Protein AF-A0A127SRS1-F1 (afdb_monomer_lite)

pLDDT: mean 76.78, std 9.13, range [45.75, 92.5]

Foldseek 3Di:
DQLVLLVLLLVLLQQVLVPPDPVSVVVSVVSNVSSVVNVVVVLVVVVVVDDPVCNVVVVVVVVVVVVVCVVVVVVVLVVQCVVCVVPGNSRSSVVVSVVSVVVSVVVVVVVVVVVVVVVVD

Structure (mmCIF, N/CA/C/O backbone):
data_AF-A0A127SRS1-F1
#
_entry.id   AF-A0A127SRS1-F1
#
loop_
_atom_site.group_PDB
_atom_site.id
_atom_site.type_symbol
_atom_site.label_atom_id
_atom_site.label_alt_id
_atom_site.label_comp_id
_atom_site.label_asym_id
_atom_site.label_entity_id
_atom_site.label_seq_id
_atom_site.pdbx_PDB_ins_code
_atom_site.Cartn_x
_atom_site.Cartn_y
_atom_site.Cartn_z
_atom_site.occupancy
_atom_site.B_iso_or_equiv
_atom_site.auth_seq_id
_atom_site.auth_comp_id
_atom_site.auth_asym_id
_atom_site.auth_atom_id
_atom_site.pdbx_PDB_model_num
ATOM 1 N N . ALA A 1 1 ? -17.964 -5.210 0.674 1.00 66.25 1 ALA A N 1
ATOM 2 C CA . ALA A 1 1 ? -17.357 -3.919 0.286 1.00 66.25 1 ALA A CA 1
ATOM 3 C C . ALA A 1 1 ? -15.839 -3.938 0.463 1.00 66.25 1 ALA A C 1
ATOM 5 O O . ALA A 1 1 ? -15.150 -3.902 -0.542 1.00 66.25 1 ALA A O 1
ATOM 6 N N . LEU A 1 2 ? -15.315 -4.102 1.686 1.00 74.25 2 LEU A N 1
ATOM 7 C CA . LEU A 1 2 ? -13.868 -4.054 1.953 1.00 74.25 2 LEU A CA 1
ATOM 8 C C . LEU A 1 2 ? -13.019 -5.006 1.083 1.00 74.25 2 LEU A C 1
ATOM 10 O O . LEU A 1 2 ? -12.072 -4.566 0.445 1.00 74.25 2 LEU A O 1
ATOM 14 N N . MET A 1 3 ? -13.390 -6.291 0.997 1.00 75.62 3 MET A N 1
ATOM 15 C CA . MET A 1 3 ? -12.662 -7.260 0.160 1.00 75.62 3 MET A CA 1
ATOM 16 C C . MET A 1 3 ? -12.681 -6.899 -1.333 1.00 75.62 3 MET A C 1
ATOM 18 O O . MET A 1 3 ? -11.691 -7.116 -2.017 1.00 75.62 3 MET A O 1
ATOM 22 N N . LEU A 1 4 ? -13.789 -6.335 -1.832 1.00 78.19 4 LEU A N 1
ATOM 23 C CA . LEU A 1 4 ? -13.899 -5.907 -3.231 1.00 78.19 4 LEU A CA 1
ATOM 24 C C . LEU A 1 4 ? -12.973 -4.719 -3.514 1.00 78.19 4 LEU A C 1
ATOM 26 O O . LEU A 1 4 ? -12.303 -4.726 -4.538 1.00 78.19 4 LEU A O 1
ATOM 30 N N . GLY A 1 5 ? -12.881 -3.760 -2.584 1.00 77.50 5 GLY A N 1
ATOM 31 C CA . GLY A 1 5 ? -11.933 -2.644 -2.674 1.00 77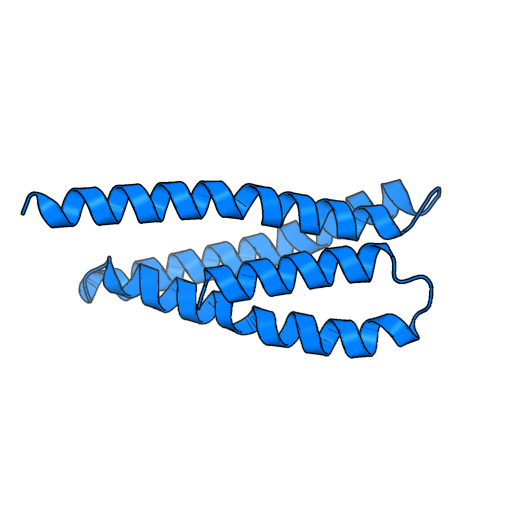.50 5 GLY A CA 1
ATOM 32 C C . GLY A 1 5 ? -10.482 -3.126 -2.709 1.00 77.50 5 GLY A C 1
ATOM 33 O O . GLY A 1 5 ? -9.748 -2.775 -3.621 1.00 77.50 5 GLY A O 1
ATOM 34 N N . MET A 1 6 ? -10.100 -4.042 -1.812 1.00 77.75 6 MET A N 1
ATOM 35 C CA . MET A 1 6 ? -8.739 -4.601 -1.795 1.00 77.75 6 MET A CA 1
ATOM 36 C C . MET A 1 6 ? -8.383 -5.388 -3.064 1.00 77.75 6 MET A C 1
ATOM 38 O O . MET A 1 6 ? -7.239 -5.347 -3.512 1.00 77.75 6 MET A O 1
ATOM 42 N N . ILE A 1 7 ? -9.341 -6.117 -3.647 1.00 80.94 7 ILE A N 1
ATOM 43 C CA . ILE A 1 7 ? -9.137 -6.824 -4.920 1.00 80.94 7 ILE A CA 1
ATOM 44 C C . ILE A 1 7 ? -9.002 -5.819 -6.073 1.00 80.94 7 ILE A C 1
ATOM 46 O O . ILE A 1 7 ? -8.148 -6.005 -6.941 1.00 80.94 7 ILE A O 1
ATOM 50 N N . ALA A 1 8 ? -9.803 -4.749 -6.073 1.00 80.81 8 ALA A N 1
ATOM 51 C CA . ALA A 1 8 ? -9.711 -3.679 -7.062 1.00 80.81 8 ALA A CA 1
ATOM 52 C C . ALA A 1 8 ? -8.353 -2.956 -6.995 1.00 80.81 8 ALA A C 1
ATOM 54 O O . ALA A 1 8 ? -7.689 -2.838 -8.024 1.00 80.81 8 ALA A O 1
ATOM 55 N N . ASP A 1 9 ? -7.891 -2.579 -5.797 1.00 80.81 9 ASP A N 1
ATOM 56 C CA . ASP A 1 9 ? -6.572 -1.967 -5.578 1.00 80.81 9 ASP A CA 1
ATOM 57 C C . ASP A 1 9 ? -5.432 -2.898 -6.002 1.00 80.81 9 ASP A C 1
ATOM 59 O O . ASP A 1 9 ? -4.538 -2.495 -6.748 1.00 80.81 9 ASP A O 1
ATOM 63 N N . GLY A 1 10 ? -5.489 -4.174 -5.602 1.00 80.00 10 GLY A N 1
ATOM 64 C CA . GLY A 1 10 ? -4.505 -5.177 -6.012 1.00 80.00 10 GLY A CA 1
ATOM 65 C C . GLY A 1 10 ? -4.427 -5.328 -7.534 1.00 80.00 10 GLY A C 1
ATOM 66 O O . GLY A 1 10 ? -3.335 -5.367 -8.100 1.00 80.00 10 GLY A O 1
ATOM 67 N N . THR A 1 11 ? -5.577 -5.335 -8.210 1.00 80.69 11 THR A N 1
ATOM 68 C CA . THR A 1 11 ? -5.644 -5.383 -9.679 1.00 80.69 11 THR A CA 1
ATOM 69 C C . THR A 1 11 ? -5.070 -4.109 -10.305 1.00 80.69 11 THR A C 1
ATOM 71 O O . THR A 1 11 ? -4.332 -4.189 -11.286 1.00 80.69 11 THR A O 1
ATOM 74 N N . GLY A 1 12 ? -5.341 -2.939 -9.719 1.00 79.56 12 GLY A N 1
ATOM 75 C CA . GLY A 1 12 ? -4.778 -1.658 -10.147 1.00 79.56 12 GLY A CA 1
ATOM 76 C C . GLY A 1 12 ? -3.254 -1.614 -10.051 1.00 79.56 12 GLY A C 1
ATOM 77 O O . GLY A 1 12 ? -2.599 -1.195 -11.004 1.00 79.56 12 GLY A O 1
ATOM 78 N N . TYR A 1 13 ? -2.671 -2.122 -8.962 1.00 78.94 13 TYR A N 1
ATOM 79 C CA . TYR A 1 13 ? -1.216 -2.224 -8.823 1.00 78.94 13 TYR A CA 1
ATOM 80 C C . TYR A 1 13 ? -0.589 -3.190 -9.831 1.00 78.94 13 TYR A C 1
ATOM 82 O O . TYR A 1 13 ? 0.458 -2.883 -10.398 1.00 78.94 13 TYR A O 1
ATOM 90 N N . ILE A 1 14 ? -1.239 -4.321 -10.117 1.00 79.31 14 ILE A N 1
ATOM 91 C CA . ILE A 1 14 ? -0.779 -5.246 -11.162 1.00 79.31 14 ILE A CA 1
ATOM 92 C C . ILE A 1 14 ? -0.804 -4.554 -12.530 1.00 79.31 14 ILE A C 1
ATOM 94 O O . ILE A 1 14 ? 0.181 -4.615 -13.260 1.00 79.31 14 ILE A O 1
ATOM 98 N N . LEU A 1 15 ? -1.881 -3.840 -12.869 1.00 78.94 15 LEU A N 1
ATOM 99 C CA . LEU A 1 15 ? -1.971 -3.081 -14.123 1.00 78.94 15 LEU A CA 1
ATOM 100 C C . LEU A 1 15 ? -0.890 -1.993 -14.219 1.00 78.94 15 LEU A C 1
ATOM 102 O O . LEU A 1 15 ? -0.302 -1.811 -15.284 1.00 78.94 15 LEU A O 1
ATOM 106 N N . LEU A 1 16 ? -0.589 -1.314 -13.109 1.00 76.50 16 LEU A N 1
ATOM 107 C CA . LEU A 1 16 ? 0.488 -0.325 -13.017 1.00 76.50 16 LEU A CA 1
ATOM 108 C C . LEU A 1 16 ? 1.878 -0.946 -13.205 1.00 76.50 16 LEU A C 1
ATOM 110 O O . LEU A 1 16 ? 2.729 -0.325 -13.836 1.00 76.50 16 LEU A O 1
ATOM 114 N N . ALA A 1 17 ? 2.102 -2.181 -12.751 1.00 76.62 17 ALA A N 1
ATOM 115 C CA . ALA A 1 17 ? 3.367 -2.884 -12.969 1.00 76.62 17 ALA A CA 1
ATOM 116 C C . ALA A 1 17 ? 3.675 -3.113 -14.458 1.00 76.62 17 ALA A C 1
ATOM 118 O O . ALA A 1 17 ? 4.836 -3.067 -14.867 1.00 76.62 17 ALA A O 1
ATOM 119 N N . PHE A 1 18 ? 2.639 -3.322 -15.275 1.00 74.81 18 PHE A N 1
ATOM 120 C CA . PHE A 1 18 ? 2.756 -3.495 -16.726 1.00 74.81 18 PHE A CA 1
ATOM 121 C C . PHE A 1 18 ? 2.543 -2.194 -17.515 1.00 74.81 18 PHE A C 1
ATOM 123 O O . PHE A 1 18 ? 2.618 -2.205 -18.748 1.00 74.81 18 PHE A O 1
ATOM 130 N N . ALA A 1 19 ? 2.298 -1.068 -16.837 1.00 74.38 19 ALA A N 1
ATOM 131 C CA . ALA A 1 19 ? 2.097 0.219 -17.484 1.00 74.38 19 ALA A CA 1
ATOM 132 C C . ALA A 1 19 ? 3.423 0.719 -18.077 1.00 74.38 19 ALA A C 1
ATOM 134 O O . ALA A 1 19 ? 4.283 1.267 -17.393 1.00 74.38 19 ALA A O 1
ATOM 135 N N . THR A 1 20 ? 3.591 0.530 -19.384 1.00 66.38 20 THR A N 1
ATOM 136 C CA . THR A 1 20 ? 4.807 0.926 -20.117 1.00 66.38 20 THR A CA 1
ATOM 137 C C . THR A 1 20 ? 4.750 2.363 -20.633 1.00 66.38 20 THR A C 1
ATOM 139 O O . THR A 1 20 ? 5.775 2.927 -21.009 1.00 66.38 20 THR A O 1
ATOM 142 N N . ARG A 1 21 ? 3.559 2.973 -20.669 1.00 72.12 21 ARG A N 1
ATOM 143 C CA . ARG A 1 21 ? 3.331 4.330 -21.183 1.00 72.12 21 ARG A CA 1
ATOM 144 C C . ARG A 1 21 ? 2.605 5.181 -20.145 1.00 72.12 21 ARG A C 1
ATOM 146 O O . ARG A 1 21 ? 1.619 4.730 -19.571 1.00 72.12 21 ARG A O 1
ATOM 153 N N . GLY A 1 22 ? 3.021 6.439 -19.975 1.00 72.44 22 GLY A N 1
ATOM 154 C CA . GLY A 1 22 ? 2.452 7.352 -18.970 1.00 72.44 22 GLY A CA 1
ATOM 155 C C . GLY A 1 22 ? 0.939 7.579 -19.090 1.00 72.44 22 GLY A C 1
ATOM 156 O O . GLY A 1 22 ? 0.266 7.763 -18.082 1.00 72.44 22 GLY A O 1
ATOM 157 N N . TRP A 1 23 ? 0.371 7.473 -20.298 1.00 78.56 23 TRP A N 1
ATOM 158 C CA . TRP A 1 23 ? -1.078 7.604 -20.493 1.00 78.56 23 TRP A CA 1
ATOM 159 C C . TRP A 1 23 ? -1.884 6.467 -19.840 1.00 78.56 23 TRP A C 1
ATOM 161 O O . TRP A 1 23 ? -3.048 6.666 -19.506 1.00 78.56 23 TRP A O 1
ATOM 171 N N . MET A 1 24 ? -1.277 5.292 -19.622 1.00 78.81 24 MET A N 1
ATOM 172 C CA . MET A 1 24 ? -1.940 4.144 -18.993 1.00 78.81 24 MET A CA 1
ATOM 173 C C . MET A 1 24 ? -2.239 4.398 -17.511 1.00 78.81 24 MET A C 1
ATOM 175 O O . MET A 1 24 ? -3.147 3.782 -16.965 1.00 78.81 24 MET A O 1
ATOM 179 N N . ALA A 1 25 ? -1.544 5.340 -16.864 1.00 77.44 25 ALA A N 1
ATOM 180 C CA . ALA A 1 25 ? -1.800 5.693 -15.471 1.00 77.44 25 ALA A CA 1
ATOM 181 C C . ALA A 1 25 ? -3.183 6.339 -15.265 1.00 77.44 25 ALA A C 1
ATOM 183 O O . ALA A 1 25 ? -3.801 6.127 -14.226 1.00 77.44 25 ALA A O 1
ATOM 184 N N . PHE A 1 26 ? -3.704 7.081 -16.251 1.00 80.62 26 PHE A N 1
ATOM 185 C CA . PHE A 1 26 ? -5.003 7.757 -16.142 1.00 80.62 26 PHE A CA 1
ATOM 186 C C . PHE A 1 26 ? -6.183 6.792 -15.924 1.00 80.62 26 PHE A C 1
ATOM 188 O O . PHE A 1 26 ? -6.891 6.959 -14.929 1.00 80.62 26 PHE A O 1
ATOM 195 N N . PRO A 1 27 ? -6.409 5.762 -16.768 1.00 81.56 27 PRO A N 1
ATOM 196 C CA . PRO A 1 27 ? -7.482 4.798 -16.524 1.00 81.56 27 PRO A CA 1
ATOM 197 C C . PRO A 1 27 ? -7.240 3.958 -15.262 1.00 81.56 27 PRO A C 1
ATOM 199 O O . PRO A 1 27 ? -8.196 3.592 -14.580 1.00 81.56 27 PRO A O 1
ATOM 202 N N . ILE A 1 28 ? -5.980 3.692 -14.899 1.00 80.12 28 ILE A N 1
ATOM 203 C CA . ILE A 1 28 ? -5.661 2.936 -13.681 1.00 80.12 28 ILE A CA 1
ATOM 204 C C . ILE A 1 28 ? -5.985 3.750 -12.424 1.00 80.12 28 ILE A C 1
ATOM 206 O O . ILE A 1 28 ? -6.490 3.183 -11.462 1.00 80.12 28 ILE A O 1
ATOM 210 N N . MET A 1 29 ? -5.787 5.072 -12.428 1.00 79.38 29 MET A N 1
ATOM 211 C CA . MET A 1 29 ? -6.196 5.929 -11.309 1.00 79.38 29 MET A CA 1
ATOM 212 C C . MET A 1 29 ? -7.710 5.910 -11.077 1.00 79.38 29 MET A C 1
ATOM 214 O O . MET A 1 29 ? -8.136 5.932 -9.927 1.00 79.38 29 MET A O 1
ATOM 218 N N . VAL A 1 30 ? -8.527 5.802 -12.131 1.00 81.25 30 VAL A N 1
ATOM 219 C CA . VAL A 1 30 ? -9.986 5.630 -11.989 1.00 81.25 30 VAL A CA 1
ATOM 220 C C . VAL A 1 30 ? -10.313 4.298 -11.307 1.00 81.25 30 VAL A C 1
ATOM 222 O O . VAL A 1 30 ? -11.171 4.244 -10.425 1.00 81.25 30 VAL A O 1
ATOM 225 N N . LEU A 1 31 ? -9.596 3.230 -11.665 1.00 78.44 31 LEU A N 1
ATOM 226 C CA . LEU A 1 31 ? -9.745 1.928 -11.017 1.00 78.44 31 LEU A CA 1
ATOM 227 C C . LEU A 1 31 ? -9.290 1.971 -9.548 1.00 78.44 31 LEU A C 1
ATOM 229 O O . LEU A 1 31 ? -10.013 1.496 -8.676 1.00 78.44 31 LEU A O 1
ATOM 233 N N . LEU A 1 32 ? -8.149 2.595 -9.253 1.00 78.38 32 LEU A N 1
ATOM 234 C CA . LEU A 1 32 ? -7.633 2.763 -7.889 1.00 78.38 32 LEU A CA 1
ATOM 235 C C . LEU A 1 32 ? -8.577 3.621 -7.030 1.00 78.38 32 LEU A C 1
ATOM 237 O O . LEU A 1 32 ? -8.817 3.325 -5.865 1.00 78.38 32 LEU A O 1
ATOM 241 N N . ALA A 1 33 ? -9.198 4.648 -7.618 1.00 78.75 33 ALA A N 1
ATOM 242 C CA . ALA A 1 33 ? -10.198 5.464 -6.935 1.00 78.75 33 ALA A CA 1
ATOM 243 C C . ALA A 1 33 ? -11.416 4.635 -6.488 1.00 78.75 33 ALA A C 1
ATOM 245 O O . ALA A 1 33 ? -11.967 4.885 -5.416 1.00 78.75 33 ALA A O 1
ATOM 246 N N . SER A 1 34 ? -11.802 3.604 -7.253 1.00 74.69 34 SER A N 1
ATOM 247 C CA . SER A 1 34 ? -12.859 2.666 -6.845 1.00 74.69 34 SER A CA 1
ATOM 248 C C . SER A 1 34 ? -12.459 1.783 -5.649 1.00 74.69 34 SER A C 1
ATOM 250 O O . SER A 1 34 ? -13.321 1.377 -4.864 1.00 74.69 34 SER A O 1
ATOM 252 N N . GLY A 1 35 ? -11.155 1.555 -5.447 1.00 72.62 35 GLY A N 1
ATOM 253 C CA . GLY A 1 35 ? -10.587 0.910 -4.259 1.00 72.62 35 GLY A CA 1
ATOM 254 C C . GLY A 1 35 ? -10.669 1.767 -2.990 1.00 72.62 35 GLY A C 1
ATOM 255 O O . GLY A 1 35 ? -10.743 1.234 -1.880 1.00 72.62 35 GLY A O 1
ATOM 256 N N . GLY A 1 36 ? -10.833 3.089 -3.135 1.00 75.62 36 GLY A N 1
ATOM 257 C CA . GLY A 1 36 ? -10.951 4.058 -2.036 1.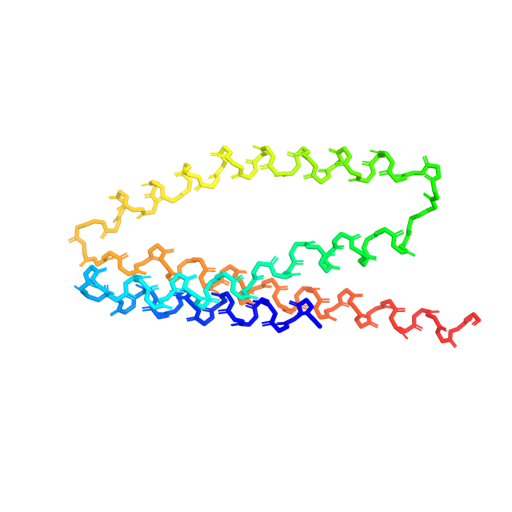00 75.62 36 GLY A CA 1
ATOM 258 C C . GLY A 1 36 ? -12.094 3.800 -1.042 1.00 75.62 36 GLY A C 1
ATOM 259 O O . GLY A 1 36 ? -12.084 4.332 0.067 1.00 75.62 36 GLY A O 1
ATOM 260 N N . ILE A 1 37 ? -13.047 2.925 -1.379 1.00 77.25 37 ILE A N 1
ATOM 261 C CA . ILE A 1 37 ? -14.109 2.452 -0.475 1.00 77.25 37 ILE A CA 1
ATOM 262 C C . ILE A 1 37 ? -13.536 1.581 0.666 1.00 77.25 37 ILE A C 1
ATOM 264 O O . ILE A 1 37 ? -14.180 1.404 1.704 1.00 77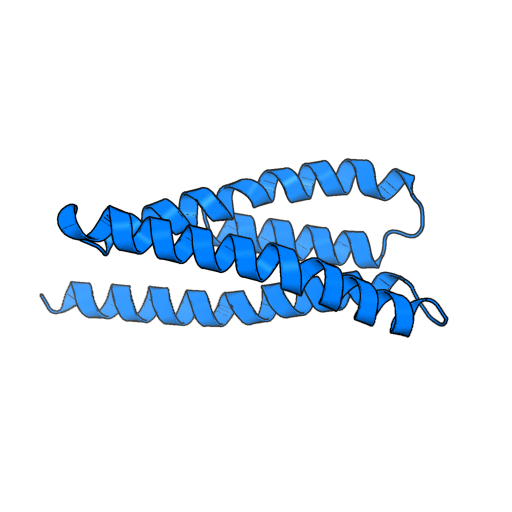.25 37 ILE A O 1
ATOM 268 N N . GLY A 1 38 ? -12.318 1.050 0.517 1.00 78.69 38 GLY A N 1
ATOM 269 C CA . GLY A 1 38 ? -11.668 0.200 1.512 1.00 78.69 38 GLY A CA 1
ATOM 270 C C . GLY A 1 38 ? -11.500 0.879 2.871 1.00 78.69 38 GLY A C 1
ATOM 271 O O . GLY A 1 38 ? -11.859 0.298 3.895 1.00 78.69 38 GLY A O 1
ATOM 272 N N . MET A 1 39 ? -11.035 2.130 2.900 1.00 78.38 39 MET A N 1
ATOM 273 C CA . MET A 1 39 ? -10.791 2.841 4.157 1.00 78.38 39 MET A CA 1
ATOM 274 C C . MET A 1 39 ? -12.068 3.109 4.979 1.00 78.38 39 MET A C 1
ATOM 276 O O . MET A 1 39 ? -12.113 2.689 6.137 1.00 78.38 39 MET A O 1
ATOM 280 N N . PRO A 1 40 ? -13.139 3.726 4.437 1.00 80.56 40 PRO A N 1
ATOM 281 C CA . PRO A 1 40 ? -14.383 3.912 5.186 1.00 80.56 40 PRO A CA 1
ATOM 282 C C . PRO A 1 40 ? -15.048 2.578 5.560 1.00 80.56 40 PRO A C 1
ATOM 284 O O . PRO A 1 40 ? -15.644 2.472 6.631 1.00 80.56 40 PRO A O 1
ATOM 287 N N . ALA A 1 41 ? -14.901 1.526 4.743 1.00 81.81 41 ALA A N 1
ATOM 288 C CA . ALA A 1 41 ? -15.392 0.193 5.093 1.00 81.81 41 ALA A CA 1
ATOM 289 C C . ALA A 1 41 ? -14.633 -0.419 6.287 1.00 81.81 41 ALA A C 1
ATOM 291 O O . ALA A 1 41 ? -15.262 -1.018 7.161 1.00 81.81 41 ALA A O 1
ATOM 292 N N . LEU A 1 42 ? -13.307 -0.248 6.356 1.00 78.69 42 LEU A N 1
ATOM 293 C CA . LEU A 1 42 ? -12.490 -0.640 7.510 1.00 78.69 42 LEU A CA 1
ATOM 294 C C . LEU A 1 42 ? -12.882 0.137 8.766 1.00 78.69 42 LEU A C 1
ATOM 296 O O . LEU A 1 42 ? -13.084 -0.470 9.817 1.00 78.69 42 LEU A O 1
ATOM 300 N N . GLN A 1 43 ? -13.041 1.457 8.648 1.00 82.75 43 GLN A N 1
ATOM 301 C CA . GLN A 1 43 ? -13.471 2.304 9.762 1.00 82.75 43 GLN A CA 1
ATOM 302 C C . GLN A 1 43 ? -14.840 1.873 10.295 1.00 82.75 43 GLN A C 1
ATOM 304 O O . GLN A 1 43 ? -14.988 1.686 11.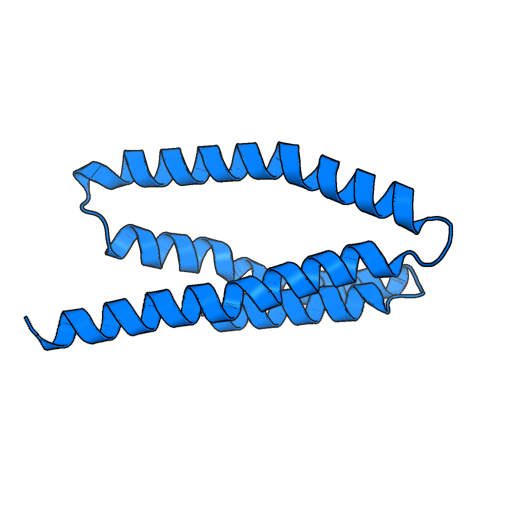499 1.00 82.75 43 GLN A O 1
ATOM 309 N N . ALA A 1 44 ? -15.812 1.608 9.415 1.00 82.88 44 ALA A N 1
ATOM 310 C CA . ALA A 1 44 ? -17.134 1.122 9.810 1.00 82.88 44 ALA A CA 1
ATOM 311 C C . ALA A 1 44 ? -17.080 -0.256 10.496 1.00 82.88 44 ALA A C 1
ATOM 313 O O . ALA A 1 44 ? -17.807 -0.509 11.456 1.00 82.88 44 ALA A O 1
ATOM 314 N N . MET A 1 45 ? -16.213 -1.160 10.027 1.00 81.19 45 MET A N 1
ATOM 315 C CA . MET A 1 45 ? -16.038 -2.482 10.636 1.00 81.19 45 MET A CA 1
ATOM 316 C C . MET A 1 45 ? -15.393 -2.425 12.022 1.00 81.19 45 MET A C 1
ATOM 318 O O . MET A 1 45 ? -15.793 -3.184 12.904 1.00 81.19 45 MET A O 1
ATOM 322 N N . LEU A 1 46 ? -14.389 -1.567 12.203 1.00 79.19 46 LEU A N 1
ATOM 323 C CA . LEU A 1 46 ? -13.693 -1.385 13.475 1.00 79.19 46 LEU A CA 1
ATOM 324 C C . LEU A 1 46 ? -14.561 -0.625 14.482 1.00 79.19 46 LEU A C 1
ATOM 326 O O . LEU A 1 46 ? -14.644 -1.025 15.637 1.00 79.19 46 LEU A O 1
ATOM 330 N N . SER A 1 47 ? -15.283 0.402 14.030 1.00 82.38 47 SER A N 1
ATOM 331 C CA . SER A 1 47 ? -16.223 1.155 14.864 1.00 82.38 47 SER A CA 1
ATOM 332 C C . SER A 1 47 ? -17.377 0.296 15.387 1.00 82.38 47 SER A C 1
ATOM 334 O O . SER A 1 47 ? -17.895 0.591 16.452 1.00 82.38 47 SER A O 1
ATOM 336 N N . ARG A 1 48 ? -17.779 -0.769 14.679 1.00 79.81 48 ARG A N 1
ATOM 337 C CA . ARG A 1 48 ? -18.787 -1.735 15.162 1.00 79.81 48 ARG A CA 1
ATOM 338 C C . ARG A 1 48 ? -18.281 -2.682 16.253 1.00 79.81 48 ARG A C 1
ATOM 340 O O . ARG A 1 48 ? -19.091 -3.364 16.867 1.00 79.81 48 ARG A O 1
ATOM 347 N N . GLN A 1 49 ? -16.967 -2.786 16.440 1.00 78.19 49 GLN A N 1
ATOM 348 C CA . GLN A 1 49 ? -16.344 -3.685 17.420 1.00 78.19 49 GLN A CA 1
ATOM 349 C C . GLN A 1 49 ? -15.960 -2.966 18.717 1.00 78.19 49 GLN A C 1
ATOM 351 O O . GLN A 1 49 ? -15.402 -3.592 19.614 1.00 78.19 49 GLN A O 1
ATOM 356 N N . VAL A 1 50 ? -16.195 -1.655 18.795 1.00 79.56 50 VAL A N 1
ATOM 357 C CA . VAL A 1 50 ? -15.704 -0.800 19.871 1.00 79.56 50 VAL A CA 1
ATOM 358 C C . VAL A 1 50 ? -16.833 0.104 20.350 1.00 79.56 50 VAL A C 1
ATOM 360 O O . VAL A 1 50 ? -17.492 0.752 19.540 1.00 79.56 50 VAL A O 1
ATOM 363 N N . ASP A 1 51 ? -17.038 0.142 21.665 1.00 81.38 51 ASP A N 1
ATOM 364 C CA . ASP A 1 51 ? -18.066 0.961 22.312 1.00 81.38 51 ASP A CA 1
ATOM 365 C C . ASP A 1 51 ? -17.833 2.465 22.085 1.00 81.38 51 ASP A C 1
ATOM 367 O O . ASP A 1 51 ? -16.703 2.905 21.842 1.00 81.38 51 ASP A O 1
ATOM 371 N N . GLU A 1 52 ? -18.895 3.269 22.194 1.00 76.69 52 GLU A N 1
ATOM 372 C CA . GLU A 1 52 ? -18.865 4.721 21.939 1.00 76.69 52 GLU A CA 1
ATOM 373 C C . GLU A 1 52 ? -17.766 5.445 22.733 1.00 76.69 52 GLU A C 1
ATOM 375 O O . GLU A 1 52 ? -17.048 6.280 22.182 1.00 76.69 52 GLU A O 1
ATOM 380 N N . GLU A 1 53 ? -17.537 5.037 23.984 1.00 80.44 53 GLU A N 1
ATOM 381 C CA . GLU A 1 53 ? -16.507 5.601 24.868 1.00 80.44 53 GLU A CA 1
ATOM 382 C C . GLU A 1 53 ? -15.073 5.439 24.333 1.00 80.44 53 GLU A C 1
ATOM 384 O O . GLU A 1 53 ? -14.173 6.206 24.678 1.00 80.44 53 GLU A O 1
ATOM 389 N N . ARG A 1 54 ? -14.834 4.446 23.469 1.00 82.69 54 ARG A N 1
ATOM 390 C CA . ARG A 1 54 ? -13.509 4.113 22.926 1.00 82.69 54 ARG A CA 1
ATOM 391 C C . ARG A 1 54 ? -13.338 4.522 21.463 1.00 82.69 54 ARG A C 1
ATOM 393 O O . ARG A 1 54 ? -12.255 4.336 20.902 1.00 82.69 54 ARG A O 1
ATOM 400 N N . GLN A 1 55 ? -14.346 5.137 20.844 1.00 80.12 55 GLN A N 1
ATOM 401 C CA . GLN A 1 55 ? -14.250 5.600 19.455 1.00 80.12 55 GLN A CA 1
ATOM 402 C C . GLN A 1 55 ? -13.148 6.648 19.262 1.00 80.12 55 GLN A C 1
ATOM 404 O O . GLN A 1 55 ? -12.439 6.602 18.256 1.00 80.12 55 GLN A O 1
ATOM 409 N N . GLY A 1 56 ? -12.936 7.537 20.240 1.00 84.31 56 GLY A N 1
ATOM 410 C CA . GLY A 1 56 ? -11.842 8.514 20.205 1.00 84.31 56 GLY A CA 1
ATOM 411 C C . GLY A 1 56 ? -10.454 7.859 20.202 1.00 84.31 56 GLY A C 1
ATOM 412 O O . GLY A 1 56 ? -9.578 8.270 19.443 1.00 84.31 56 GLY A O 1
ATOM 413 N N . GLN A 1 57 ? -10.265 6.781 20.974 1.00 88.00 57 GLN A N 1
ATOM 414 C CA . GLN A 1 57 ? -9.015 6.005 20.975 1.00 88.00 57 GLN A CA 1
ATOM 415 C C . GLN A 1 57 ? -8.808 5.263 19.650 1.00 88.00 57 GLN A C 1
ATOM 417 O O . GLN A 1 57 ? -7.691 5.213 19.128 1.00 88.00 57 GLN A O 1
ATOM 422 N N . LEU A 1 58 ? -9.885 4.716 19.078 1.00 85.94 58 LEU A N 1
ATOM 423 C CA . LEU A 1 58 ? -9.841 4.037 17.787 1.00 85.94 58 LEU A CA 1
ATOM 424 C C . LEU A 1 58 ? -9.468 5.003 16.655 1.00 85.94 58 LEU A C 1
ATOM 426 O O . LEU A 1 58 ? -8.548 4.721 15.888 1.00 85.94 58 LEU A O 1
ATOM 430 N N . GLN A 1 59 ? -10.127 6.161 16.576 1.00 86.56 59 GLN A N 1
ATOM 431 C CA . GLN A 1 59 ? -9.816 7.181 15.573 1.00 86.56 59 GLN A CA 1
ATOM 432 C C . GLN A 1 59 ? -8.418 7.773 15.772 1.00 86.56 59 GLN A C 1
ATOM 434 O O . GLN A 1 59 ? -7.695 7.942 14.792 1.00 86.56 59 GLN A O 1
ATOM 439 N N . GLY A 1 60 ? -7.990 8.000 17.019 1.00 89.75 60 GLY A N 1
ATOM 440 C CA . GLY A 1 60 ? -6.621 8.417 17.328 1.00 89.75 60 GLY A CA 1
ATOM 441 C C . GLY A 1 60 ? -5.576 7.402 16.854 1.00 89.75 60 GLY A C 1
ATOM 442 O O . GLY A 1 60 ? -4.575 7.782 16.251 1.00 89.75 60 GLY A O 1
ATOM 443 N N . SER A 1 61 ? -5.841 6.103 17.033 1.00 89.88 61 SER A N 1
ATOM 444 C CA . SER A 1 61 ? -4.964 5.025 16.549 1.00 89.88 61 SER A CA 1
ATOM 445 C C . SER A 1 61 ? -4.919 4.966 15.022 1.00 89.88 61 SER A C 1
ATOM 447 O O . SER A 1 61 ? -3.845 4.849 14.437 1.00 89.88 61 SER A O 1
ATOM 449 N N . LEU A 1 62 ? -6.071 5.090 14.354 1.00 87.06 62 LEU A N 1
ATOM 450 C CA . LEU A 1 62 ? -6.148 5.141 12.891 1.00 87.06 62 LEU A CA 1
ATOM 451 C C . LEU A 1 62 ? -5.427 6.368 12.319 1.00 87.06 62 LEU A C 1
ATOM 453 O O . LEU A 1 62 ? -4.724 6.252 11.314 1.00 87.06 62 LEU A O 1
ATOM 457 N N . ALA A 1 63 ? -5.557 7.525 12.967 1.00 88.94 63 ALA A N 1
ATOM 458 C CA . ALA A 1 63 ? -4.841 8.739 12.594 1.00 88.94 63 ALA A CA 1
ATOM 459 C C . ALA A 1 63 ? -3.325 8.564 12.771 1.00 88.94 63 ALA A C 1
ATOM 461 O O . ALA A 1 63 ? -2.566 8.861 11.851 1.00 88.94 63 ALA A O 1
ATOM 462 N N . ALA A 1 64 ? -2.879 7.999 13.898 1.00 92.50 64 ALA A N 1
ATOM 463 C CA . ALA A 1 64 ? -1.468 7.700 14.139 1.00 92.50 64 ALA A CA 1
ATOM 464 C C . ALA A 1 64 ? -0.896 6.716 13.103 1.00 92.50 64 ALA A C 1
ATOM 466 O O . ALA A 1 64 ? 0.188 6.946 12.568 1.00 92.50 64 ALA A O 1
ATOM 467 N N . LEU A 1 65 ? -1.641 5.659 12.760 1.00 89.19 65 LEU A N 1
ATOM 468 C CA . LEU A 1 65 ? -1.265 4.712 11.705 1.00 89.19 65 LEU A CA 1
ATOM 469 C C . LEU A 1 65 ? -1.184 5.384 10.332 1.00 89.19 65 LEU A C 1
ATOM 471 O O . LEU A 1 65 ? -0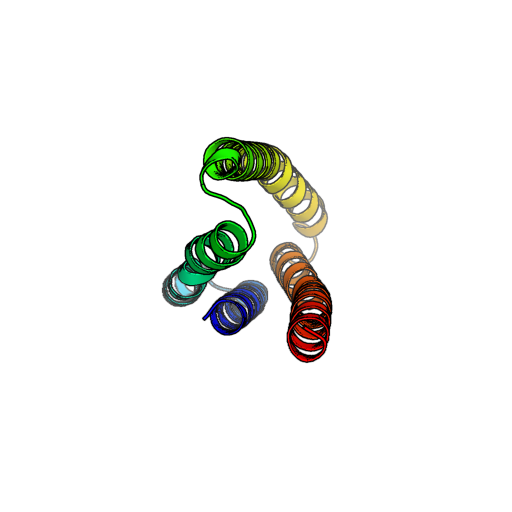.266 5.096 9.564 1.00 89.19 65 LEU A O 1
ATOM 475 N N . THR A 1 66 ? -2.111 6.292 10.029 1.00 88.62 66 THR A N 1
ATOM 476 C CA . THR A 1 66 ? -2.108 7.054 8.773 1.00 88.62 66 THR A CA 1
ATOM 477 C C . THR A 1 66 ? -0.869 7.942 8.689 1.00 88.62 66 THR A C 1
ATOM 479 O O . THR A 1 66 ? -0.168 7.912 7.680 1.00 88.62 66 THR A O 1
ATOM 482 N N . SER A 1 67 ? -0.543 8.660 9.766 1.00 92.00 67 SER A N 1
ATOM 483 C CA . SER A 1 67 ? 0.666 9.485 9.858 1.00 92.00 67 SER A CA 1
ATOM 484 C C . SER A 1 67 ? 1.949 8.660 9.772 1.00 92.00 67 SER A C 1
ATOM 486 O O . SER A 1 67 ? 2.900 9.055 9.110 1.00 92.00 67 SER A O 1
ATOM 488 N N . LEU A 1 68 ? 1.996 7.482 10.395 1.00 92.38 68 LEU A N 1
ATOM 489 C CA . LEU A 1 68 ? 3.151 6.596 10.260 1.00 92.38 68 LEU A CA 1
ATOM 490 C C . LEU A 1 68 ? 3.296 6.104 8.814 1.00 92.38 68 LEU A C 1
ATOM 492 O O . LEU A 1 68 ? 4.391 6.104 8.257 1.00 92.38 68 LEU A O 1
ATOM 496 N N . THR A 1 69 ? 2.182 5.728 8.188 1.00 88.75 69 THR A N 1
ATOM 497 C CA . THR A 1 69 ? 2.156 5.258 6.799 1.00 88.75 69 THR A CA 1
ATOM 498 C C . THR A 1 69 ? 2.552 6.366 5.822 1.00 88.75 69 THR A C 1
ATOM 500 O O . THR A 1 69 ? 3.235 6.080 4.843 1.00 88.75 69 THR A O 1
ATOM 503 N N . SER A 1 70 ? 2.200 7.628 6.084 1.00 88.75 70 SER A N 1
ATOM 504 C CA . SER A 1 70 ? 2.596 8.756 5.229 1.00 88.75 70 SER A CA 1
ATOM 505 C C . SER A 1 70 ? 4.092 9.078 5.303 1.00 88.75 70 SER A C 1
ATOM 507 O O . SER A 1 70 ? 4.627 9.650 4.358 1.00 88.75 70 SER A O 1
ATOM 509 N N . ILE A 1 71 ? 4.781 8.669 6.372 1.00 92.31 71 ILE A N 1
ATOM 510 C CA . ILE A 1 71 ? 6.242 8.769 6.494 1.00 92.31 71 ILE A CA 1
ATOM 511 C C . ILE A 1 71 ? 6.911 7.541 5.867 1.00 92.31 71 ILE A C 1
ATOM 513 O O . ILE A 1 71 ? 7.782 7.658 5.006 1.00 92.31 71 ILE A O 1
ATOM 517 N N . VAL A 1 72 ? 6.491 6.344 6.280 1.00 89.50 72 VAL A N 1
ATOM 518 C CA . VAL A 1 72 ? 7.117 5.076 5.876 1.00 89.50 72 VAL A CA 1
ATOM 519 C C . VAL A 1 72 ? 6.843 4.751 4.406 1.00 89.50 72 VAL A C 1
ATOM 521 O O . VAL A 1 72 ? 7.722 4.237 3.718 1.00 89.50 72 VAL A O 1
ATOM 524 N N . GLY A 1 73 ? 5.651 5.071 3.902 1.00 84.00 73 GLY A N 1
ATOM 525 C CA . GLY A 1 73 ? 5.216 4.768 2.538 1.00 84.00 73 GLY A CA 1
ATOM 526 C C . GLY A 1 73 ? 6.119 5.386 1.467 1.00 84.00 73 GLY A C 1
ATOM 527 O O . GLY A 1 73 ? 6.696 4.635 0.679 1.00 84.00 73 GLY A O 1
ATOM 528 N N . PRO A 1 74 ? 6.308 6.719 1.443 1.00 87.62 74 PRO A N 1
ATOM 529 C CA . PRO A 1 74 ? 7.213 7.369 0.499 1.00 87.62 74 PRO A CA 1
ATOM 530 C C . PRO A 1 74 ? 8.662 6.902 0.638 1.00 87.62 74 PRO A C 1
ATOM 532 O O . PRO A 1 74 ? 9.338 6.745 -0.376 1.00 87.62 74 PRO A O 1
ATOM 535 N N . LEU A 1 75 ? 9.138 6.633 1.859 1.00 86.69 75 LEU A N 1
ATOM 536 C CA . LEU A 1 75 ? 10.494 6.122 2.089 1.00 86.69 75 LEU A CA 1
ATOM 537 C C . LEU A 1 75 ? 10.690 4.734 1.470 1.00 86.69 75 LEU A C 1
ATOM 539 O O . LEU A 1 75 ? 11.649 4.527 0.729 1.00 86.69 75 LEU A O 1
ATOM 543 N N . LEU A 1 76 ? 9.764 3.802 1.718 1.00 82.56 76 LEU A N 1
ATOM 544 C CA . LEU A 1 76 ? 9.792 2.466 1.118 1.00 82.56 76 LEU A CA 1
ATOM 545 C C . LEU A 1 76 ? 9.657 2.531 -0.403 1.00 82.56 76 LEU A C 1
ATOM 547 O O . LEU A 1 76 ? 10.427 1.883 -1.108 1.00 82.56 76 LEU A O 1
ATOM 551 N N . PHE A 1 77 ? 8.719 3.333 -0.914 1.00 80.25 77 PHE A N 1
ATOM 552 C CA . PHE A 1 77 ? 8.535 3.508 -2.352 1.00 80.25 77 PHE A CA 1
ATOM 553 C C . PHE A 1 77 ? 9.807 4.049 -3.006 1.00 80.25 77 PHE A C 1
ATOM 555 O O . PHE A 1 77 ? 10.263 3.503 -4.006 1.00 80.25 77 PHE A O 1
ATOM 562 N N . THR A 1 78 ? 10.423 5.069 -2.407 1.00 81.62 78 THR A N 1
ATOM 563 C CA . THR A 1 78 ? 11.669 5.664 -2.903 1.00 81.62 78 THR A CA 1
ATOM 564 C C . THR A 1 78 ? 12.822 4.666 -2.854 1.00 81.62 78 THR A C 1
ATOM 566 O O . THR A 1 78 ? 13.571 4.573 -3.819 1.00 81.62 78 THR A O 1
ATOM 569 N N . ALA A 1 79 ? 12.952 3.880 -1.781 1.00 82.12 79 ALA A N 1
ATOM 570 C CA . ALA A 1 79 ? 13.986 2.854 -1.664 1.00 82.12 79 ALA A CA 1
ATOM 571 C C . ALA A 1 79 ? 13.836 1.759 -2.733 1.00 82.12 79 ALA A C 1
ATOM 573 O O . ALA A 1 79 ? 14.811 1.397 -3.393 1.00 82.12 79 ALA A O 1
ATOM 574 N N . ILE A 1 80 ? 12.612 1.269 -2.953 1.00 76.25 80 ILE A N 1
ATOM 575 C CA . ILE A 1 80 ? 12.325 0.266 -3.985 1.00 76.25 80 ILE A CA 1
ATOM 576 C C . ILE A 1 80 ? 12.539 0.859 -5.381 1.00 76.25 80 ILE A C 1
ATOM 578 O O . ILE A 1 80 ? 13.138 0.210 -6.237 1.00 76.25 80 ILE A O 1
ATOM 582 N N . TYR A 1 81 ? 12.096 2.094 -5.616 1.00 74.12 81 TYR A N 1
ATOM 583 C CA . TYR A 1 81 ? 12.292 2.794 -6.883 1.00 74.12 81 TYR A CA 1
ATOM 584 C C . TYR A 1 81 ? 13.781 2.991 -7.187 1.00 74.12 81 TYR A C 1
ATOM 586 O O . TYR A 1 81 ? 14.241 2.615 -8.261 1.00 74.12 81 TYR A O 1
ATOM 594 N N . ALA A 1 82 ? 14.565 3.481 -6.224 1.00 77.50 82 ALA A N 1
ATOM 595 C CA . ALA A 1 82 ? 16.010 3.650 -6.364 1.00 77.50 82 ALA A CA 1
ATOM 596 C C . ALA A 1 82 ? 16.730 2.320 -6.650 1.00 77.50 82 ALA A C 1
ATOM 598 O O . ALA A 1 82 ? 17.662 2.291 -7.449 1.00 77.50 82 ALA A O 1
ATOM 599 N N . ALA A 1 83 ? 16.276 1.216 -6.050 1.00 73.19 83 ALA A N 1
ATOM 600 C CA . ALA A 1 83 ? 16.822 -0.115 -6.308 1.00 73.19 83 ALA A CA 1
ATOM 601 C C . ALA A 1 83 ? 16.416 -0.694 -7.680 1.00 73.19 83 ALA A C 1
ATOM 603 O O . ALA A 1 83 ? 17.154 -1.500 -8.241 1.00 73.19 83 ALA A O 1
ATOM 604 N N . SER A 1 84 ? 15.257 -0.305 -8.225 1.00 67.88 84 SER A N 1
ATOM 605 C CA . SER A 1 84 ? 14.668 -0.896 -9.442 1.00 67.88 84 SER A CA 1
ATOM 606 C C . SER A 1 84 ? 14.795 -0.039 -10.706 1.00 67.88 84 SER A C 1
ATOM 608 O O . SER A 1 84 ? 14.569 -0.545 -11.810 1.00 67.88 84 SER A O 1
ATOM 610 N N . ILE A 1 85 ? 15.212 1.226 -10.577 1.00 67.00 85 ILE A N 1
ATOM 611 C CA . ILE A 1 85 ? 15.361 2.183 -11.687 1.00 67.00 85 ILE A CA 1
ATOM 612 C C . ILE A 1 85 ? 16.314 1.695 -12.790 1.00 67.00 85 ILE A C 1
ATOM 614 O O . ILE A 1 85 ? 16.169 2.083 -13.946 1.00 67.00 85 ILE A O 1
ATOM 618 N N . THR A 1 86 ? 17.269 0.824 -12.458 1.00 64.19 86 THR A N 1
ATOM 619 C CA . THR A 1 86 ? 18.296 0.323 -13.385 1.00 64.19 86 THR A CA 1
ATOM 620 C C . THR A 1 86 ? 17.874 -0.917 -14.178 1.00 64.19 86 THR A C 1
ATOM 622 O O . THR A 1 86 ? 18.549 -1.265 -15.142 1.00 64.19 86 THR A O 1
ATOM 625 N N . THR A 1 87 ? 16.778 -1.590 -13.806 1.00 63.53 87 THR A N 1
ATOM 626 C CA . THR A 1 87 ? 16.332 -2.851 -14.438 1.00 63.53 87 THR A CA 1
ATOM 627 C C . THR A 1 87 ? 14.916 -2.759 -14.994 1.00 63.53 87 THR A C 1
ATOM 629 O O . THR A 1 87 ? 14.720 -2.944 -16.192 1.00 63.53 87 THR A O 1
ATOM 632 N N . TRP A 1 88 ? 13.916 -2.484 -14.148 1.00 64.56 88 TRP A N 1
ATOM 633 C CA . TRP A 1 88 ? 12.512 -2.394 -14.560 1.00 64.56 88 TRP A CA 1
ATOM 634 C C . TRP A 1 88 ? 11.670 -1.665 -13.504 1.00 64.56 88 TRP A C 1
ATOM 636 O O . TRP A 1 88 ? 11.541 -2.117 -12.370 1.00 64.56 88 TRP A O 1
ATOM 646 N N . ASN A 1 89 ? 11.029 -0.562 -13.898 1.00 65.50 89 ASN A N 1
ATOM 647 C CA . ASN A 1 89 ? 10.208 0.294 -13.025 1.00 65.50 89 ASN A CA 1
ATOM 648 C C . ASN A 1 89 ? 8.952 -0.426 -12.455 1.00 65.50 89 ASN A C 1
ATOM 650 O O . ASN A 1 89 ? 8.352 0.010 -11.477 1.00 65.50 89 ASN A O 1
ATOM 654 N N . GLY A 1 90 ? 8.566 -1.579 -13.019 1.00 66.44 90 GLY A N 1
ATOM 655 C CA . GLY A 1 90 ? 7.405 -2.363 -12.573 1.00 66.44 90 GLY A CA 1
ATOM 656 C C . GLY A 1 90 ? 7.522 -2.961 -11.161 1.00 66.44 90 GLY A C 1
ATOM 657 O O . GLY A 1 90 ? 6.504 -3.273 -10.542 1.00 66.44 90 GLY A O 1
ATOM 658 N N . TRP A 1 91 ? 8.737 -3.095 -10.614 1.00 70.12 91 TRP A N 1
ATOM 659 C CA . TRP A 1 91 ? 8.976 -3.768 -9.329 1.00 70.12 91 TRP A CA 1
ATOM 660 C C . TRP A 1 91 ? 8.309 -3.091 -8.128 1.00 70.12 91 TRP A C 1
ATOM 662 O O . TRP A 1 91 ? 7.808 -3.789 -7.245 1.00 70.12 91 TRP A O 1
ATOM 672 N N . ALA A 1 92 ? 8.242 -1.756 -8.103 1.00 71.50 92 ALA A N 1
ATOM 673 C CA . ALA A 1 92 ? 7.572 -1.021 -7.028 1.00 71.50 92 ALA A CA 1
ATOM 674 C C . ALA A 1 92 ? 6.076 -1.367 -6.942 1.00 71.50 92 ALA A C 1
ATOM 676 O O . ALA A 1 92 ? 5.523 -1.557 -5.857 1.00 71.50 92 ALA A O 1
ATOM 677 N N . TRP A 1 93 ? 5.435 -1.530 -8.098 1.00 74.38 93 TRP A N 1
ATOM 678 C CA . TRP A 1 93 ? 4.019 -1.864 -8.203 1.00 74.38 93 TRP A CA 1
ATOM 679 C C . TRP A 1 93 ? 3.742 -3.336 -7.878 1.00 74.38 93 TRP A C 1
ATOM 681 O O . TRP A 1 93 ? 2.762 -3.637 -7.199 1.00 74.38 93 TRP A O 1
ATOM 691 N N . ILE A 1 94 ? 4.642 -4.249 -8.266 1.00 76.75 94 ILE A N 1
ATOM 692 C CA . ILE A 1 94 ? 4.575 -5.668 -7.872 1.00 76.75 94 ILE A CA 1
ATOM 693 C C . ILE A 1 94 ? 4.722 -5.820 -6.357 1.00 76.75 94 ILE A C 1
ATOM 695 O O . ILE A 1 94 ? 3.975 -6.585 -5.751 1.00 76.75 94 ILE A O 1
ATOM 699 N N . ALA A 1 95 ? 5.637 -5.077 -5.727 1.00 76.38 95 ALA A N 1
ATOM 700 C CA . ALA A 1 95 ? 5.783 -5.079 -4.273 1.00 76.38 95 ALA A CA 1
ATOM 701 C C . ALA A 1 95 ? 4.490 -4.613 -3.576 1.00 76.38 95 ALA A C 1
ATOM 703 O O . ALA A 1 95 ? 4.045 -5.245 -2.615 1.00 76.38 95 ALA A O 1
ATOM 704 N N . GLY A 1 96 ? 3.838 -3.571 -4.106 1.00 74.25 96 GLY A N 1
ATOM 705 C CA . GLY A 1 96 ? 2.520 -3.122 -3.644 1.00 74.25 96 GLY A CA 1
ATOM 706 C C . GLY A 1 96 ? 1.430 -4.189 -3.809 1.00 74.25 96 GLY A C 1
ATOM 707 O O . GLY A 1 96 ? 0.699 -4.482 -2.861 1.00 74.25 96 GLY A O 1
ATOM 708 N N . ALA A 1 97 ? 1.360 -4.834 -4.977 1.00 78.25 97 ALA A N 1
ATOM 709 C CA . ALA A 1 97 ? 0.412 -5.915 -5.244 1.00 78.25 97 ALA A CA 1
ATOM 710 C C . ALA A 1 97 ? 0.637 -7.132 -4.328 1.00 78.25 97 ALA A C 1
ATOM 712 O O . ALA A 1 97 ? -0.324 -7.698 -3.808 1.00 78.25 97 ALA A O 1
ATOM 713 N N . ALA A 1 98 ? 1.895 -7.509 -4.084 1.00 79.75 98 ALA A N 1
ATOM 714 C CA . ALA A 1 98 ? 2.262 -8.602 -3.188 1.00 79.75 98 ALA A CA 1
ATOM 715 C C . ALA A 1 98 ? 1.849 -8.308 -1.739 1.00 79.75 98 ALA A C 1
ATOM 717 O O . ALA A 1 98 ? 1.308 -9.185 -1.064 1.00 79.75 98 ALA A O 1
ATOM 718 N N . LEU A 1 99 ? 2.034 -7.067 -1.276 1.00 78.69 99 LEU A N 1
ATOM 719 C CA . LEU A 1 99 ? 1.593 -6.636 0.049 1.00 78.69 99 LEU A CA 1
ATOM 720 C C . LEU A 1 99 ? 0.065 -6.737 0.195 1.00 78.69 99 LEU A C 1
ATOM 722 O O . LEU A 1 99 ? -0.427 -7.282 1.186 1.00 78.69 99 LEU A O 1
ATOM 726 N N . TYR A 1 100 ? -0.691 -6.284 -0.812 1.00 74.56 100 TYR A N 1
ATOM 727 C CA . TYR A 1 100 ? -2.154 -6.406 -0.838 1.00 74.56 100 TYR A CA 1
ATOM 728 C C . TYR A 1 100 ? -2.620 -7.869 -0.869 1.00 74.56 100 TYR A C 1
ATOM 730 O O . TYR A 1 100 ? -3.518 -8.254 -0.113 1.00 74.56 100 TYR A O 1
ATOM 738 N N . LEU A 1 101 ? -1.968 -8.708 -1.680 1.00 78.12 101 LEU A N 1
ATOM 739 C CA . LEU A 1 101 ? -2.219 -10.149 -1.742 1.00 78.12 101 LEU A CA 1
ATOM 740 C C . LEU A 1 101 ? -1.954 -10.849 -0.408 1.00 78.12 101 LEU A C 1
ATOM 742 O O . LEU A 1 101 ? -2.703 -11.751 -0.045 1.00 78.12 101 LEU A O 1
ATOM 746 N N . LEU A 1 102 ? -0.932 -10.427 0.338 1.00 79.94 102 LEU A N 1
ATOM 747 C CA . LEU A 1 102 ? -0.615 -10.969 1.660 1.00 79.94 102 LEU A CA 1
ATOM 748 C C . LEU A 1 102 ? -1.619 -10.512 2.732 1.00 79.94 102 LEU A C 1
ATOM 750 O O . LEU A 1 102 ? -1.919 -11.252 3.673 1.00 79.94 102 LEU A O 1
ATOM 754 N N . CYS A 1 103 ? -2.190 -9.317 2.571 1.00 77.44 103 CYS A N 1
ATOM 755 C CA . CYS A 1 103 ? -3.181 -8.761 3.489 1.00 77.44 103 CYS A CA 1
ATOM 756 C C . CYS A 1 103 ? -4.552 -9.464 3.382 1.00 77.44 103 CYS A C 1
ATOM 758 O O . CYS A 1 103 ? -5.225 -9.685 4.393 1.00 77.44 103 CYS A O 1
ATOM 760 N N . LEU A 1 104 ? -4.943 -9.906 2.179 1.00 76.06 104 LEU A N 1
ATOM 761 C CA . LEU A 1 104 ? -6.201 -10.629 1.925 1.00 76.06 104 LEU A CA 1
ATOM 762 C C . LEU A 1 104 ? -6.420 -11.876 2.818 1.00 76.06 104 LEU A C 1
ATOM 764 O O . LEU A 1 104 ? -7.476 -11.972 3.456 1.00 76.06 104 LEU A O 1
ATOM 768 N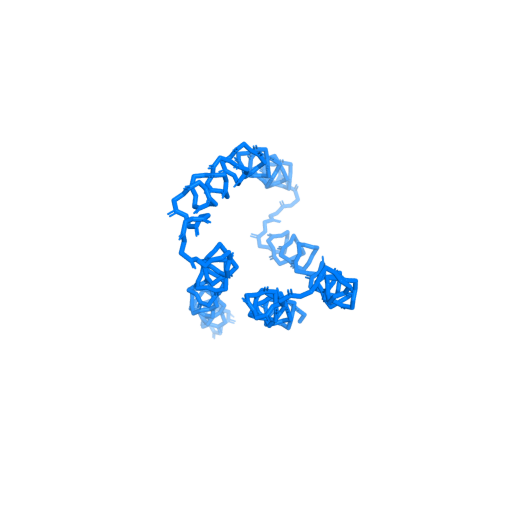 N . PRO A 1 105 ? -5.484 -12.842 2.928 1.00 78.69 105 PRO A N 1
ATOM 769 C CA . PRO A 1 105 ? -5.653 -14.009 3.791 1.00 78.69 105 PRO A CA 1
ATOM 770 C C . PRO A 1 105 ? -5.620 -13.660 5.284 1.00 78.69 105 PRO A C 1
ATOM 772 O O . PRO A 1 105 ? -6.311 -14.319 6.063 1.00 78.69 105 PRO A O 1
ATOM 775 N N . ALA A 1 106 ? -4.883 -12.625 5.701 1.00 76.38 106 ALA A N 1
ATOM 776 C CA . ALA A 1 106 ? -4.889 -12.157 7.089 1.00 76.38 106 ALA A CA 1
ATOM 777 C C . ALA A 1 106 ? -6.269 -11.603 7.486 1.00 76.38 106 ALA A C 1
ATOM 779 O O . ALA A 1 106 ? -6.832 -12.011 8.507 1.00 76.38 106 ALA A O 1
ATOM 780 N N . LEU A 1 107 ? -6.865 -10.765 6.630 1.00 74.94 107 LEU A N 1
ATOM 781 C CA . LEU A 1 107 ? -8.211 -10.233 6.835 1.00 74.94 107 LEU A CA 1
ATOM 782 C C . LEU A 1 107 ? -9.271 -11.341 6.795 1.00 74.94 107 LEU A C 1
ATOM 784 O O . LEU A 1 107 ? -10.166 -11.379 7.640 1.00 74.94 107 LEU A O 1
ATOM 788 N N . ARG A 1 108 ? -9.152 -12.288 5.853 1.00 75.94 108 ARG A N 1
ATOM 789 C CA . ARG A 1 108 ? -10.055 -13.443 5.759 1.00 75.94 108 ARG A CA 1
ATOM 790 C C . ARG A 1 108 ? -10.007 -14.294 7.029 1.00 75.94 108 ARG A C 1
ATOM 792 O O . ARG A 1 108 ? -11.064 -14.682 7.514 1.00 75.94 108 ARG A O 1
ATOM 799 N N . ARG A 1 109 ? -8.823 -14.542 7.606 1.00 74.69 109 ARG A N 1
ATOM 800 C CA . ARG A 1 109 ? -8.678 -15.261 8.888 1.00 74.69 109 ARG A CA 1
ATOM 801 C C . ARG A 1 109 ? -9.314 -14.500 10.055 1.00 74.69 109 ARG A C 1
ATOM 803 O O . ARG A 1 109 ? -9.991 -15.124 10.868 1.00 74.69 109 ARG A O 1
ATOM 810 N N . GLY A 1 110 ? -9.134 -13.179 10.124 1.00 67.44 110 GLY A N 1
ATOM 811 C CA . GLY A 1 110 ? -9.744 -12.335 11.159 1.00 67.44 110 GLY A CA 1
ATOM 812 C C . GLY A 1 110 ? -11.275 -12.335 11.097 1.00 67.44 110 GLY A C 1
ATOM 813 O O . GLY A 1 110 ? -11.941 -12.573 12.102 1.00 67.44 110 GLY A O 1
ATOM 814 N N . LEU A 1 111 ? -11.832 -12.167 9.895 1.00 67.06 111 LEU A N 1
ATOM 815 C CA . LEU A 1 111 ? -13.276 -12.221 9.650 1.00 67.06 111 LEU A CA 1
ATOM 816 C C . LEU A 1 111 ? -13.877 -13.596 9.961 1.00 67.06 111 LEU A C 1
ATOM 818 O O . LEU A 1 111 ? -14.934 -13.682 10.586 1.00 67.06 111 LEU A O 1
ATOM 822 N N . TRP A 1 112 ? -13.194 -14.674 9.565 1.00 60.47 112 TRP A N 1
ATOM 823 C CA . TRP A 1 112 ? -13.662 -16.036 9.819 1.00 60.47 112 TRP A CA 1
ATOM 824 C C . TRP A 1 112 ? -13.684 -16.350 11.319 1.00 60.47 112 TRP A C 1
ATOM 826 O O . TRP A 1 112 ? -14.679 -16.876 11.819 1.00 60.47 112 TRP A O 1
ATOM 836 N N . ARG A 1 113 ? -12.650 -15.923 12.062 1.00 61.69 113 ARG A N 1
ATOM 837 C CA . ARG A 1 113 ? -12.582 -16.088 13.521 1.00 61.69 113 ARG A CA 1
ATOM 838 C C . ARG A 1 113 ? -13.698 -15.333 14.246 1.00 61.69 113 ARG A C 1
ATOM 840 O O . ARG A 1 113 ? -14.297 -15.890 15.159 1.00 61.69 113 ARG A O 1
ATOM 847 N N . ASN A 1 114 ? -14.042 -14.126 13.794 1.00 60.19 114 ASN A N 1
ATOM 848 C CA . ASN A 1 114 ? -15.124 -13.349 14.403 1.00 60.19 114 ASN A CA 1
ATOM 849 C C . ASN A 1 114 ? -16.508 -13.988 14.158 1.00 60.19 114 ASN A C 1
ATOM 851 O O . ASN A 1 114 ? -17.298 -14.134 15.082 1.00 60.19 114 ASN A O 1
ATOM 855 N N . SER A 1 115 ? -16.764 -14.489 12.941 1.00 55.22 115 SER A N 1
ATOM 856 C CA . SER A 1 115 ? -18.023 -15.183 12.598 1.00 55.22 115 SER A CA 1
ATOM 857 C C . SER A 1 115 ? -18.220 -16.550 13.277 1.00 55.22 115 SER A C 1
ATOM 859 O O . SER A 1 115 ? -19.321 -17.105 13.265 1.00 55.22 115 SER A O 1
ATOM 861 N N . SER A 1 116 ? -17.154 -17.134 13.829 1.00 55.91 116 SER A N 1
ATOM 862 C CA . SER A 1 116 ? -17.235 -18.343 14.654 1.00 55.91 116 SER A CA 1
ATOM 863 C C . SER A 1 116 ? -17.608 -18.014 16.100 1.00 55.91 116 SER A C 1
ATOM 865 O O . SER A 1 116 ? -18.280 -18.815 16.738 1.00 55.91 116 SER A O 1
ATOM 867 N N . ASN A 1 117 ? -17.198 -16.848 16.608 1.00 52.75 117 ASN A N 1
ATOM 868 C CA . ASN A 1 117 ? -17.418 -16.463 18.001 1.00 52.75 117 ASN A CA 1
ATOM 869 C C . ASN A 1 117 ? -18.866 -16.002 18.251 1.00 52.75 117 ASN A C 1
ATOM 871 O O . ASN A 1 117 ? -19.441 -16.328 19.279 1.00 52.75 117 ASN A O 1
ATOM 875 N N . SER A 1 118 ? -19.496 -15.344 17.270 1.00 52.25 118 SER A N 1
ATOM 876 C CA . SER A 1 118 ? -20.902 -14.896 17.339 1.00 52.25 118 SER A CA 1
ATOM 877 C C . SER A 1 118 ? -21.946 -16.019 17.239 1.00 52.25 118 SER A C 1
ATOM 879 O O . SER A 1 118 ? -23.136 -15.738 17.280 1.00 52.25 118 SER A O 1
ATOM 881 N N . ARG A 1 119 ? -21.530 -17.278 17.030 1.00 52.69 119 ARG A N 1
ATOM 882 C CA . ARG A 1 119 ? -22.431 -18.448 16.994 1.00 52.69 119 ARG A CA 1
ATOM 883 C C . ARG A 1 119 ? -22.489 -19.218 18.316 1.00 52.69 119 ARG A C 1
ATOM 885 O O . ARG A 1 119 ? -23.326 -20.104 18.435 1.00 52.69 119 ARG A O 1
ATOM 892 N N . CYS A 1 120 ? -21.619 -18.897 19.275 1.00 50.75 120 CYS A N 1
ATOM 893 C CA . CYS A 1 120 ? -21.572 -19.535 20.597 1.00 50.75 120 CYS A CA 1
ATOM 894 C C . CYS A 1 120 ? -22.118 -18.651 21.732 1.00 50.75 120 CYS A C 1
ATOM 896 O O . CYS A 1 120 ? -22.033 -19.054 22.889 1.00 50.75 120 CYS A O 1
ATOM 898 N N . THR A 1 121 ? -22.657 -17.471 21.419 1.00 45.75 121 THR A N 1
ATOM 899 C CA . THR A 1 121 ? -23.325 -16.561 22.365 1.00 45.75 121 THR A CA 1
ATOM 900 C C . THR A 1 121 ? -24.779 -16.389 21.989 1.00 45.75 121 THR A C 1
ATOM 902 O O . THR A 1 121 ? -25.003 -16.141 20.781 1.00 45.75 121 THR A O 1
#

Sequence (121 aa):
ALMLGMIADGTGYILLAFATRGWMAFPIMVLLASGGIGMPALQAMLSRQVDEERQGQLQGSLAALTSLTSIVGPLLFTAIYAASITTWNGWAWIAGAALYLLCLPALRRGLWRNSSNSRCT

Secondary structure (DSSP, 8-state):
-HHHHHHHHHHHHHHHHT--SGGGHHHHHHHHHHHTTHHHHHHHHHHTTS-GGGHHHHHHHHHHHHHHHHHHHHHHHHHHHHHHTTT-TTHHHHHHHHHHHHHHHHHHHHHHHHHHHTT--

Radius of gyration: 17.2 Å; chains: 1; bounding box: 42×29×46 Å